Protein AF-A0A705WZ53-F1 (afdb_monomer)

Sequence (54 aa):
MLSIHDPLLIFTDLDGTLLNSHTFEWQPAAPWLTRLHESGVPVILCSSKTAAEM

Structure (mmCIF, N/CA/C/O backbone):
data_AF-A0A705WZ53-F1
#
_entry.id   AF-A0A705WZ53-F1
#
loop_
_atom_site.group_PDB
_atom_site.id
_atom_site.type_symbol
_atom_site.label_atom_id
_atom_site.label_alt_id
_atom_site.label_comp_id
_atom_site.label_asym_id
_atom_site.label_entity_id
_atom_site.label_seq_id
_atom_site.pdbx_PDB_ins_code
_atom_site.Cartn_x
_atom_site.Cartn_y
_atom_site.Cartn_z
_atom_site.occupancy
_atom_site.B_iso_or_equiv
_atom_site.auth_seq_id
_atom_site.auth_comp_id
_atom_site.auth_asym_id
_atom_site.auth_atom_id
_atom_site.pdbx_PDB_model_num
ATOM 1 N N . MET A 1 1 ? -20.790 -8.138 14.413 1.00 74.06 1 MET A N 1
ATOM 2 C CA . MET A 1 1 ? -20.458 -8.094 12.974 1.00 74.06 1 MET A CA 1
ATOM 3 C C . MET A 1 1 ? -19.943 -6.691 12.711 1.00 74.06 1 MET A C 1
ATOM 5 O O . MET A 1 1 ? -20.590 -5.774 13.195 1.00 74.06 1 MET A O 1
ATOM 9 N N . LEU A 1 2 ? -18.775 -6.537 12.085 1.00 80.38 2 LEU A N 1
ATOM 10 C CA . LEU A 1 2 ? -18.188 -5.219 11.807 1.00 80.38 2 LEU A CA 1
ATOM 11 C C . LEU A 1 2 ? -18.935 -4.548 10.647 1.00 80.38 2 LEU A C 1
ATOM 13 O O . LEU A 1 2 ? -19.271 -5.214 9.666 1.00 80.38 2 LEU A O 1
ATOM 17 N N . SER A 1 3 ? -19.192 -3.253 10.777 1.00 86.88 3 SER A N 1
ATOM 18 C CA . SER A 1 3 ? -19.775 -2.377 9.764 1.00 86.88 3 SER A CA 1
ATOM 19 C C . SER A 1 3 ? -18.706 -1.437 9.215 1.00 86.88 3 SER A C 1
ATOM 21 O O . SER A 1 3 ? -17.802 -1.029 9.936 1.00 86.88 3 SER A O 1
ATOM 23 N N . ILE A 1 4 ? -18.837 -1.025 7.953 1.00 81.19 4 ILE A N 1
ATOM 24 C CA . ILE A 1 4 ? -17.946 -0.024 7.343 1.00 81.19 4 ILE A CA 1
ATOM 25 C C . ILE A 1 4 ? -18.033 1.349 8.039 1.00 81.19 4 ILE A C 1
ATOM 27 O O . ILE A 1 4 ? -17.136 2.167 7.896 1.00 81.19 4 ILE A O 1
ATOM 31 N N . HIS A 1 5 ? -19.109 1.595 8.794 1.00 81.69 5 HIS A N 1
ATOM 32 C CA . HIS A 1 5 ? -19.313 2.822 9.568 1.00 81.69 5 HIS A CA 1
ATOM 33 C C . HIS A 1 5 ? -18.730 2.761 10.988 1.00 81.69 5 HIS A C 1
ATOM 35 O O . HIS A 1 5 ? -18.802 3.751 11.715 1.00 81.69 5 HIS A O 1
ATOM 41 N N . ASP A 1 6 ? -18.180 1.616 11.399 1.00 90.19 6 ASP A N 1
ATOM 42 C CA . ASP A 1 6 ? -17.412 1.525 12.638 1.00 90.19 6 ASP A CA 1
ATOM 43 C C . ASP A 1 6 ? -16.076 2.282 12.478 1.00 90.19 6 ASP A C 1
ATOM 45 O O . ASP A 1 6 ? -15.618 2.510 11.354 1.00 90.19 6 ASP A O 1
ATOM 49 N N . PRO A 1 7 ? -15.403 2.674 13.573 1.00 90.56 7 PRO A N 1
ATOM 50 C CA . PRO A 1 7 ? -14.061 3.244 13.495 1.00 90.56 7 PRO A CA 1
ATOM 51 C C . PRO A 1 7 ? -13.051 2.172 13.053 1.00 90.56 7 PRO A C 1
ATOM 53 O O . PRO A 1 7 ? -12.476 1.455 13.873 1.00 90.56 7 PRO A O 1
ATOM 56 N N . LEU A 1 8 ? -12.857 2.051 11.740 1.00 95.44 8 LEU A N 1
ATOM 57 C CA . LEU A 1 8 ? -11.973 1.075 11.108 1.00 95.44 8 LEU A CA 1
ATOM 58 C C . LEU A 1 8 ? -10.643 1.709 10.697 1.00 95.44 8 LEU A C 1
ATOM 60 O O . LEU A 1 8 ? -10.602 2.836 10.215 1.00 95.44 8 LEU A O 1
ATOM 64 N N . LEU A 1 9 ? -9.562 0.940 10.824 1.00 96.50 9 LEU A N 1
ATOM 65 C CA . LEU A 1 9 ? -8.233 1.265 10.305 1.00 96.50 9 LEU A CA 1
ATOM 66 C C . LEU A 1 9 ? -7.704 0.037 9.559 1.00 96.50 9 LEU A C 1
ATOM 68 O O . LEU A 1 9 ? -7.813 -1.080 10.069 1.00 96.50 9 LEU A O 1
ATOM 72 N N . ILE A 1 10 ? -7.112 0.230 8.380 1.00 96.50 10 ILE A N 1
ATOM 73 C CA . ILE A 1 10 ? -6.482 -0.851 7.612 1.00 96.50 10 ILE A CA 1
ATOM 74 C C . ILE A 1 10 ? -4.979 -0.606 7.580 1.00 96.50 10 ILE A C 1
ATOM 76 O O . ILE A 1 10 ? -4.540 0.431 7.099 1.00 96.50 10 ILE A O 1
ATOM 80 N N . PHE A 1 11 ? -4.190 -1.571 8.043 1.00 97.94 11 PHE A N 1
ATOM 81 C CA . PHE A 1 11 ? -2.739 -1.573 7.863 1.00 97.94 11 PHE A CA 1
ATOM 82 C C . PHE A 1 11 ? -2.389 -2.553 6.749 1.00 97.94 11 PHE A C 1
ATOM 84 O O . PHE A 1 11 ? -2.853 -3.693 6.772 1.00 97.94 11 PHE A O 1
ATOM 91 N N . THR A 1 12 ? -1.587 -2.119 5.781 1.00 97.25 12 THR A N 1
ATOM 92 C CA . 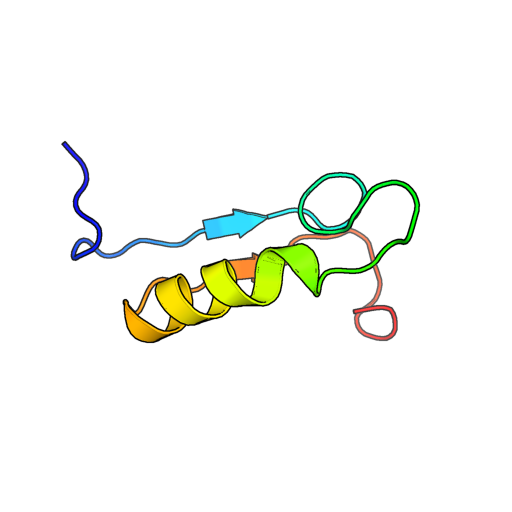THR A 1 12 ? -1.159 -2.963 4.662 1.00 97.25 12 THR A CA 1
ATOM 93 C C . THR A 1 12 ? 0.330 -2.829 4.413 1.00 97.25 12 THR A C 1
ATOM 95 O O . THR A 1 12 ? 0.883 -1.732 4.482 1.00 97.25 12 THR A O 1
ATOM 98 N N . ASP A 1 13 ? 0.956 -3.950 4.072 1.00 95.75 13 ASP A N 1
ATOM 99 C CA . ASP A 1 13 ? 2.273 -3.944 3.445 1.00 95.75 13 ASP A CA 1
ATOM 100 C C . ASP A 1 13 ? 2.160 -3.526 1.967 1.00 95.75 13 ASP A C 1
ATOM 102 O O . ASP A 1 13 ? 1.062 -3.462 1.397 1.00 95.75 13 ASP A O 1
ATOM 106 N N . LEU A 1 14 ? 3.297 -3.208 1.354 1.00 95.06 14 LEU A N 1
ATOM 107 C CA . LEU A 1 14 ? 3.417 -2.790 -0.036 1.00 95.06 14 LEU A CA 1
ATOM 108 C C . LEU A 1 14 ? 3.775 -3.964 -0.944 1.00 95.06 14 LEU A C 1
ATOM 110 O O . LEU A 1 14 ? 2.947 -4.384 -1.756 1.00 95.06 14 LEU A O 1
ATOM 114 N N . ASP A 1 15 ? 4.995 -4.486 -0.826 1.00 93.19 15 ASP A N 1
ATOM 115 C CA . ASP A 1 15 ? 5.537 -5.457 -1.777 1.00 93.19 15 ASP A CA 1
ATOM 116 C C . ASP A 1 15 ? 4.806 -6.792 -1.683 1.00 93.19 15 ASP A C 1
ATOM 118 O O . ASP A 1 15 ? 4.695 -7.390 -0.615 1.00 93.19 15 ASP A O 1
ATOM 122 N N . GLY A 1 16 ? 4.277 -7.261 -2.813 1.00 89.12 16 GLY A N 1
ATOM 123 C CA . GLY A 1 16 ? 3.514 -8.509 -2.857 1.00 8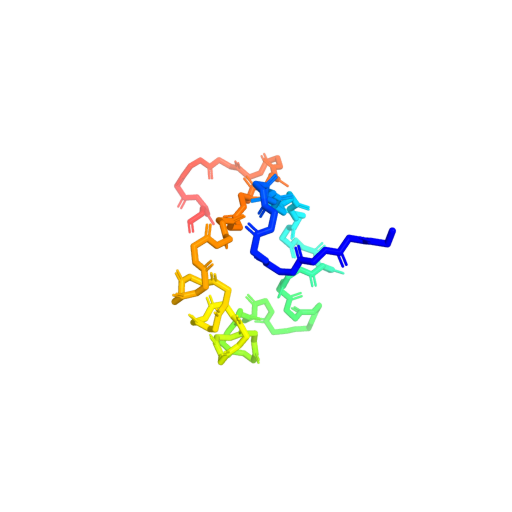9.12 16 GLY A CA 1
ATOM 124 C C . GLY A 1 16 ? 2.186 -8.470 -2.091 1.00 89.12 16 GLY A C 1
ATOM 125 O O . GLY A 1 16 ? 1.561 -9.518 -1.944 1.00 89.12 16 GLY A O 1
ATOM 126 N N . THR A 1 17 ? 1.752 -7.290 -1.625 1.00 95.00 17 THR A N 1
ATOM 127 C CA . THR A 1 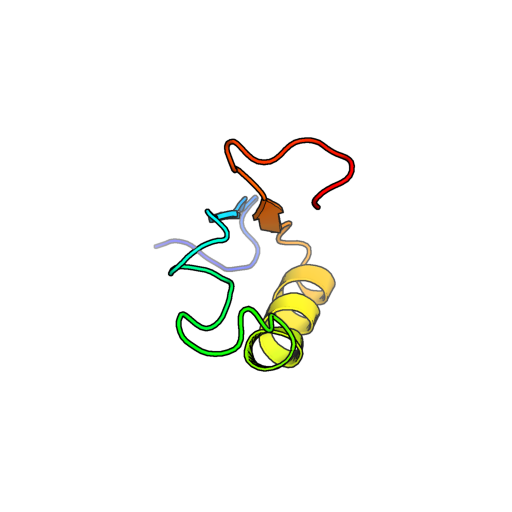17 ? 0.470 -7.084 -0.938 1.00 95.00 17 THR A CA 1
ATOM 128 C C . THR A 1 17 ? -0.371 -6.031 -1.659 1.00 95.00 17 THR A C 1
ATOM 130 O O . THR A 1 17 ? -1.246 -6.392 -2.443 1.00 95.00 17 THR A O 1
ATOM 133 N N . LEU A 1 18 ? -0.125 -4.735 -1.422 1.00 96.25 18 LEU A N 1
ATOM 134 C CA . LEU A 1 18 ? -0.857 -3.659 -2.101 1.00 96.25 18 LEU A CA 1
ATOM 135 C C . LEU A 1 18 ? -0.358 -3.447 -3.535 1.00 96.25 18 LEU A C 1
ATOM 137 O O . LEU A 1 18 ? -1.149 -3.152 -4.431 1.00 96.25 18 LEU A O 1
ATOM 141 N N . LEU A 1 19 ? 0.954 -3.574 -3.740 1.00 96.31 19 LEU A N 1
ATOM 142 C CA . LEU A 1 19 ? 1.576 -3.438 -5.048 1.00 96.31 19 LEU A CA 1
ATOM 143 C C . LEU A 1 19 ? 1.448 -4.745 -5.821 1.00 96.31 19 LEU A C 1
ATOM 145 O O . LEU A 1 19 ? 1.645 -5.834 -5.276 1.00 96.31 19 LEU A O 1
ATOM 149 N N . ASN A 1 20 ? 1.186 -4.633 -7.121 1.00 94.62 20 ASN A N 1
ATOM 150 C CA . ASN A 1 20 ? 1.265 -5.782 -8.007 1.00 94.62 20 ASN A CA 1
ATOM 151 C C . ASN A 1 20 ? 2.670 -6.409 -7.933 1.00 94.62 20 ASN A C 1
ATOM 153 O O . ASN A 1 20 ? 3.672 -5.719 -8.098 1.00 94.62 20 ASN A O 1
ATOM 157 N N . SER A 1 21 ? 2.747 -7.724 -7.736 1.00 92.00 21 SER A N 1
ATOM 158 C CA . SER A 1 21 ? 4.015 -8.441 -7.535 1.00 92.00 21 SER A CA 1
ATOM 159 C C . SER A 1 21 ? 4.952 -8.447 -8.747 1.00 92.00 21 SER A C 1
ATOM 161 O O . SER A 1 21 ? 6.124 -8.784 -8.604 1.00 92.00 21 SER A O 1
ATOM 163 N N . HIS A 1 22 ? 4.447 -8.131 -9.942 1.00 92.56 22 HIS A N 1
ATOM 164 C CA . HIS A 1 22 ? 5.213 -8.154 -11.188 1.00 92.56 22 HIS A CA 1
ATOM 165 C C . HIS A 1 22 ? 5.510 -6.758 -11.731 1.00 92.56 22 HIS A C 1
ATOM 167 O O . HIS A 1 22 ? 6.575 -6.557 -12.309 1.00 92.56 22 HIS A O 1
ATOM 173 N N . THR A 1 23 ? 4.589 -5.806 -11.561 1.00 94.00 23 THR A N 1
ATOM 174 C CA . THR A 1 23 ? 4.747 -4.438 -12.084 1.00 94.00 23 THR A CA 1
ATOM 175 C C . THR A 1 23 ? 5.083 -3.409 -11.010 1.00 94.00 23 THR A C 1
ATOM 177 O O . THR A 1 23 ? 5.486 -2.303 -11.352 1.00 94.00 23 THR A O 1
ATOM 180 N N . PHE A 1 24 ? 4.944 -3.757 -9.724 1.00 92.00 24 PHE A N 1
ATOM 181 C CA . PHE A 1 24 ? 5.049 -2.842 -8.576 1.00 92.00 24 PHE A CA 1
ATOM 182 C C . PHE A 1 24 ? 4.059 -1.665 -8.616 1.00 92.00 24 PHE A C 1
ATOM 184 O O . PHE A 1 24 ? 4.188 -0.698 -7.870 1.00 92.00 24 PHE A O 1
ATOM 191 N N . GLU A 1 25 ? 3.034 -1.750 -9.461 1.00 95.19 25 GLU A N 1
ATOM 192 C CA 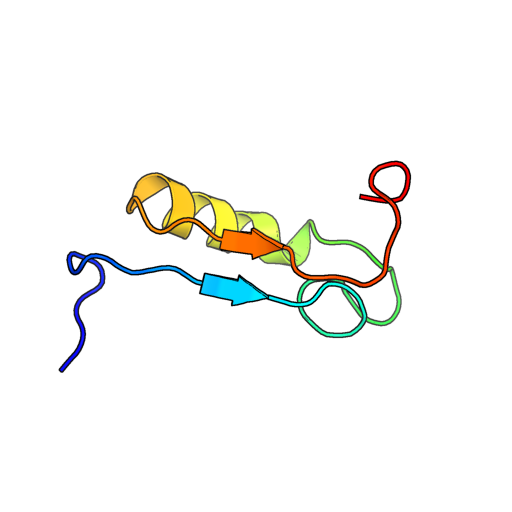. GLU A 1 25 ? 2.008 -0.723 -9.608 1.00 95.19 25 GLU A CA 1
ATOM 193 C C . GLU A 1 25 ? 0.920 -0.871 -8.541 1.00 95.19 25 GLU A C 1
ATOM 195 O O . GLU A 1 25 ? 0.456 -1.976 -8.246 1.00 95.19 25 GLU A O 1
ATOM 200 N N . TRP A 1 26 ? 0.466 0.261 -8.001 1.00 95.62 26 TRP A N 1
ATOM 201 C CA . TRP A 1 26 ? -0.650 0.337 -7.049 1.00 95.62 26 TRP A CA 1
ATOM 202 C C . TRP A 1 26 ? -1.973 0.728 -7.722 1.00 95.62 26 TRP A C 1
ATOM 204 O O . TRP A 1 26 ? -3.047 0.555 -7.151 1.00 95.62 26 TRP A O 1
ATOM 214 N N . GLN A 1 27 ? -1.916 1.248 -8.950 1.00 97.00 27 GLN A N 1
ATOM 215 C CA . GLN A 1 27 ? -3.049 1.767 -9.715 1.00 97.00 27 GLN A CA 1
ATOM 216 C C . GLN A 1 27 ? -4.222 0.779 -9.830 1.00 97.00 27 GLN A C 1
ATOM 218 O O . GLN A 1 27 ? -5.365 1.233 -9.736 1.00 97.00 27 GLN A O 1
ATOM 223 N N . PRO A 1 28 ? -4.015 -0.550 -9.954 1.00 95.75 28 PRO A N 1
ATOM 224 C CA . PRO A 1 28 ? -5.126 -1.503 -9.925 1.00 95.75 28 PRO A CA 1
ATOM 225 C C . PRO A 1 28 ? -5.971 -1.441 -8.639 1.00 95.75 28 PRO A C 1
ATOM 227 O O . PRO A 1 28 ? -7.172 -1.709 -8.678 1.00 95.75 28 PRO A O 1
ATOM 230 N N . ALA A 1 29 ? -5.374 -1.054 -7.506 1.00 97.00 29 ALA A N 1
ATOM 231 C CA . ALA A 1 29 ? -6.066 -0.878 -6.231 1.00 97.00 29 ALA A CA 1
ATOM 232 C C . ALA A 1 29 ? -6.744 0.498 -6.089 1.00 97.00 29 ALA A C 1
ATOM 234 O O . ALA A 1 29 ? -7.592 0.663 -5.209 1.00 97.00 29 AL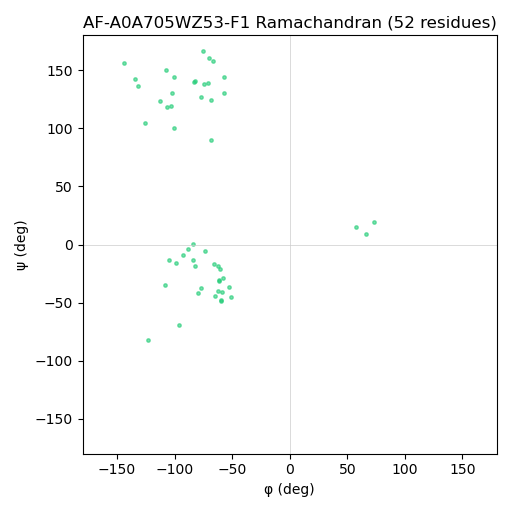A A O 1
ATOM 235 N N . ALA A 1 30 ? -6.432 1.474 -6.952 1.00 97.56 30 ALA A N 1
ATOM 236 C CA . ALA A 1 30 ? -6.904 2.856 -6.831 1.00 97.56 30 ALA A CA 1
ATOM 237 C C . ALA A 1 30 ? -8.430 2.991 -6.647 1.00 97.56 30 ALA A C 1
ATOM 239 O O . ALA A 1 30 ? -8.834 3.690 -5.718 1.00 97.56 30 ALA A O 1
ATOM 240 N N . PRO A 1 31 ? -9.299 2.288 -7.409 1.00 98.06 31 PRO A N 1
ATOM 241 C CA . PRO A 1 31 ? -10.748 2.409 -7.228 1.00 98.06 31 PRO A CA 1
ATOM 242 C C . PRO A 1 31 ? -11.227 1.989 -5.830 1.00 98.06 31 PRO A C 1
ATOM 244 O O . PRO A 1 31 ? -12.209 2.524 -5.317 1.00 98.06 31 PRO A O 1
ATOM 247 N N . TRP A 1 32 ? 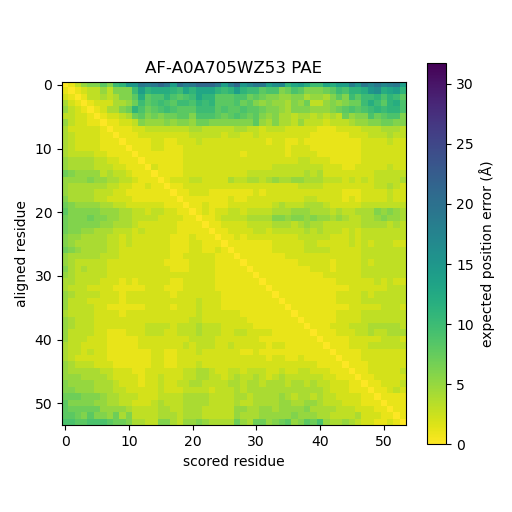-10.546 1.028 -5.204 1.00 97.19 32 TRP A N 1
ATOM 248 C CA . TRP A 1 32 ? -10.877 0.544 -3.864 1.00 97.19 32 TRP A CA 1
ATOM 249 C C . TRP A 1 32 ? -10.352 1.479 -2.782 1.00 97.19 32 TRP A C 1
ATOM 251 O O . TRP A 1 32 ? -11.078 1.779 -1.838 1.00 97.19 32 TRP A O 1
ATOM 261 N N . LEU A 1 33 ? -9.130 1.989 -2.952 1.00 97.31 33 LEU A N 1
ATOM 262 C CA . LEU A 1 33 ? -8.553 2.994 -2.060 1.00 97.31 33 LEU A CA 1
ATOM 263 C C . LEU A 1 33 ? -9.416 4.262 -2.023 1.00 97.31 33 LEU A C 1
ATOM 265 O O . LEU A 1 33 ? -9.672 4.785 -0.942 1.00 97.31 33 LEU A O 1
ATOM 269 N N . THR A 1 34 ? -9.946 4.700 -3.171 1.00 97.69 34 THR A N 1
ATOM 270 C CA . THR A 1 34 ? -10.898 5.819 -3.239 1.00 97.69 34 THR A CA 1
ATOM 271 C C . THR A 1 34 ? -12.157 5.543 -2.419 1.00 97.69 34 THR A C 1
ATOM 273 O O . THR A 1 34 ? -12.525 6.367 -1.591 1.00 97.69 34 THR A O 1
ATOM 276 N N . ARG A 1 35 ? -12.780 4.367 -2.563 1.00 96.19 35 ARG A N 1
ATOM 277 C CA . ARG A 1 35 ? -13.988 4.011 -1.791 1.00 96.19 35 ARG A CA 1
ATOM 278 C C . ARG A 1 35 ? -13.739 3.965 -0.284 1.00 96.19 35 ARG A C 1
ATOM 280 O O . ARG A 1 35 ? -14.591 4.394 0.490 1.00 96.19 35 ARG A O 1
ATOM 287 N N . LEU A 1 36 ? -12.592 3.429 0.133 1.00 95.56 36 LEU A N 1
ATOM 288 C CA . LEU A 1 36 ? -12.196 3.385 1.542 1.00 95.56 36 LEU A CA 1
ATOM 289 C C . LEU A 1 36 ? -11.986 4.799 2.090 1.00 95.56 36 LEU A C 1
ATOM 291 O O . LEU A 1 36 ? -12.522 5.126 3.146 1.00 95.56 36 LEU A O 1
ATOM 295 N N . HIS A 1 37 ? -11.303 5.654 1.326 1.00 94.88 37 HIS A N 1
ATOM 296 C CA . HIS A 1 37 ? -11.119 7.061 1.665 1.00 94.88 37 HIS A CA 1
ATOM 297 C C . HIS A 1 37 ? -12.457 7.805 1.799 1.00 94.88 37 HIS A C 1
ATOM 299 O O . HIS A 1 37 ? -12.695 8.450 2.817 1.00 94.88 37 HIS A O 1
ATOM 305 N N . GLU A 1 38 ? -13.357 7.659 0.824 1.00 95.75 38 GLU A N 1
ATOM 306 C CA . GLU A 1 38 ? -14.704 8.252 0.845 1.00 95.75 38 GLU A CA 1
ATOM 307 C C . GLU A 1 38 ? -15.556 7.744 2.017 1.00 95.75 38 GLU A C 1
ATOM 309 O O . GLU A 1 38 ? -16.390 8.479 2.541 1.00 95.75 38 GLU A O 1
ATOM 314 N N . SER A 1 39 ? -15.324 6.507 2.461 1.00 94.38 39 SER A N 1
ATOM 315 C C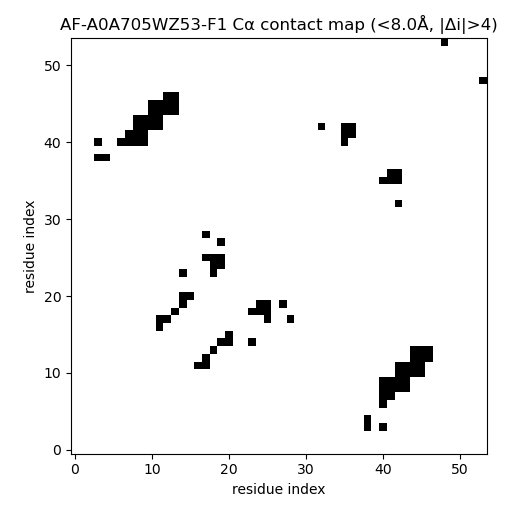A . SER A 1 39 ? -16.005 5.907 3.615 1.00 94.38 39 SER A CA 1
ATOM 316 C C . SER A 1 39 ? -15.365 6.274 4.960 1.00 94.38 39 SER A C 1
ATOM 318 O O . SER A 1 39 ? -15.832 5.808 5.996 1.00 94.38 39 SER A O 1
ATOM 320 N N . GLY A 1 40 ? -14.301 7.083 4.970 1.00 94.44 40 GLY A N 1
ATOM 321 C CA . GLY A 1 40 ? -13.590 7.466 6.191 1.00 94.44 40 GLY A CA 1
ATOM 322 C C . GLY A 1 40 ? -12.739 6.347 6.799 1.00 94.44 40 GLY A C 1
ATOM 323 O O . GLY A 1 40 ? -12.395 6.427 7.975 1.00 94.44 40 GLY A O 1
ATOM 324 N N . VAL A 1 41 ? -12.390 5.320 6.018 1.00 96.44 41 VAL A N 1
ATOM 325 C CA . VAL A 1 41 ? -11.548 4.196 6.446 1.00 96.44 41 VAL A CA 1
ATOM 326 C C . VAL A 1 41 ? -10.122 4.421 5.932 1.00 96.44 41 VAL A C 1
ATOM 328 O O . VAL A 1 41 ? -9.845 4.171 4.756 1.00 96.44 41 VAL A O 1
ATOM 331 N N . PRO A 1 42 ? -9.190 4.909 6.767 1.00 96.31 42 PRO A N 1
ATOM 332 C CA . PRO A 1 42 ? -7.822 5.146 6.335 1.00 96.31 42 PRO A CA 1
ATOM 333 C C . PRO A 1 42 ? -7.070 3.830 6.101 1.00 96.31 42 PRO A C 1
ATOM 335 O O . PRO A 1 42 ? -7.156 2.881 6.887 1.00 96.31 42 PRO A O 1
ATOM 338 N N . VAL A 1 43 ? -6.281 3.820 5.026 1.00 97.56 43 VAL A N 1
ATOM 339 C CA . VAL A 1 43 ? -5.319 2.764 4.702 1.00 97.56 43 VAL A CA 1
ATOM 340 C C . VAL A 1 43 ? -3.923 3.273 5.042 1.00 97.56 43 VAL A C 1
ATOM 342 O O . VAL A 1 43 ? -3.471 4.282 4.507 1.00 97.56 43 VAL A O 1
ATOM 345 N N . ILE A 1 44 ? -3.255 2.582 5.955 1.00 97.31 44 ILE A N 1
ATOM 346 C CA . ILE A 1 44 ? -1.955 2.939 6.510 1.00 97.31 44 ILE A CA 1
ATOM 347 C C . ILE A 1 44 ? -0.919 1.985 5.923 1.00 97.31 44 ILE A C 1
ATOM 349 O O . ILE A 1 44 ? -0.990 0.770 6.123 1.00 97.31 44 ILE A O 1
ATOM 353 N N . LEU A 1 45 ? 0.041 2.548 5.193 1.00 97.12 45 LEU A N 1
ATOM 354 C CA . LEU A 1 45 ? 1.135 1.792 4.595 1.00 97.12 45 LEU A CA 1
ATOM 355 C C . LEU A 1 45 ? 2.169 1.455 5.673 1.00 97.12 45 LEU A C 1
ATOM 357 O O . LEU A 1 45 ? 2.649 2.339 6.381 1.00 97.12 45 LEU A O 1
ATOM 361 N N . CYS A 1 46 ? 2.514 0.178 5.796 1.00 96.62 46 CYS A N 1
ATOM 362 C CA . CYS A 1 46 ? 3.515 -0.325 6.726 1.00 96.62 46 CYS A CA 1
ATOM 363 C C . CYS A 1 46 ? 4.547 -1.127 5.937 1.00 96.62 46 CYS A C 1
ATOM 365 O O . CYS A 1 46 ? 4.263 -2.240 5.517 1.00 96.62 46 CYS A O 1
ATOM 367 N N . SER A 1 47 ? 5.729 -0.560 5.712 1.00 95.44 47 SER A N 1
ATOM 368 C CA . SER A 1 47 ? 6.798 -1.218 4.961 1.00 95.44 47 SER A CA 1
ATOM 369 C C . SER A 1 47 ? 8.155 -0.870 5.561 1.00 95.44 47 SER A C 1
ATOM 371 O O . SER A 1 47 ? 8.309 0.170 6.199 1.00 95.44 47 SER A O 1
ATOM 373 N N . SER A 1 48 ? 9.151 -1.728 5.338 1.00 94.94 48 SER A N 1
ATOM 374 C CA . SER A 1 48 ? 10.552 -1.439 5.665 1.00 94.94 48 SER A CA 1
ATOM 375 C C . SER A 1 48 ? 11.206 -0.437 4.709 1.00 94.94 48 SER A C 1
ATOM 377 O O . SER A 1 48 ? 12.361 -0.073 4.923 1.00 94.94 48 SER A O 1
ATOM 379 N N . LYS A 1 49 ? 10.501 -0.025 3.646 1.00 93.06 49 LYS A N 1
ATOM 380 C CA . LYS A 1 49 ? 10.942 1.029 2.731 1.00 93.06 49 LYS A CA 1
ATOM 381 C C . LYS A 1 49 ? 11.203 2.335 3.470 1.00 93.06 49 LYS A C 1
ATOM 383 O O . LYS A 1 49 ? 10.490 2.710 4.401 1.00 93.06 49 LYS A O 1
ATOM 388 N N . THR A 1 50 ? 12.218 3.053 3.014 1.00 95.88 50 THR A N 1
ATOM 389 C CA . THR A 1 50 ? 12.461 4.421 3.455 1.00 95.88 50 THR A CA 1
ATOM 390 C C . THR A 1 50 ? 11.339 5.339 2.973 1.00 95.88 50 THR A C 1
ATOM 392 O O . THR A 1 50 ? 10.668 5.063 1.981 1.00 95.88 50 THR A O 1
ATOM 395 N N . ALA A 1 51 ? 11.166 6.482 3.635 1.00 92.38 51 ALA A N 1
ATOM 396 C CA . AL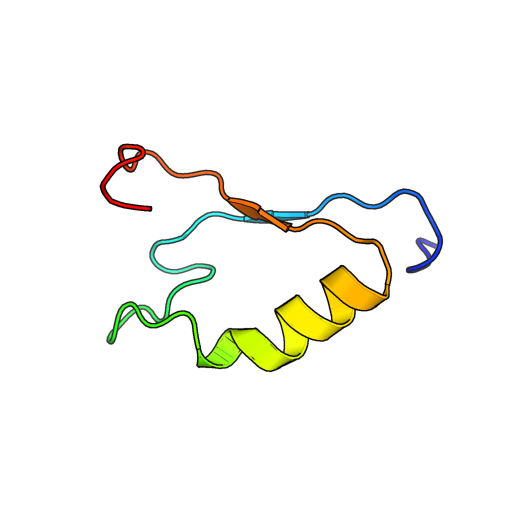A A 1 51 ? 10.155 7.462 3.238 1.00 92.38 51 ALA A CA 1
ATOM 397 C C . ALA A 1 51 ? 10.357 8.023 1.815 1.00 92.38 51 ALA A C 1
ATOM 399 O O . ALA A 1 51 ? 9.416 8.552 1.246 1.00 92.38 51 ALA A O 1
ATOM 400 N N . ALA A 1 52 ? 11.569 7.934 1.253 1.00 94.25 52 ALA A N 1
ATOM 401 C CA . ALA A 1 52 ? 11.847 8.367 -0.117 1.00 94.25 52 ALA A CA 1
ATOM 402 C C . ALA A 1 52 ? 11.461 7.316 -1.176 1.00 94.25 52 ALA A C 1
ATOM 404 O O . ALA A 1 52 ? 11.356 7.652 -2.351 1.00 94.25 52 ALA A O 1
ATOM 405 N N . GLU A 1 53 ? 11.294 6.053 -0.775 1.00 88.19 53 GLU A N 1
ATOM 406 C CA . GLU A 1 53 ? 10.850 4.955 -1.645 1.00 88.19 53 GLU A CA 1
ATOM 407 C C . GLU A 1 53 ? 9.324 4.756 -1.610 1.00 88.19 53 GLU A C 1
ATOM 409 O O . GLU A 1 53 ? 8.804 3.952 -2.387 1.00 88.19 53 GLU A O 1
ATOM 414 N N . MET A 1 54 ? 8.629 5.441 -0.692 1.00 85.00 54 MET A N 1
ATOM 415 C CA . MET A 1 54 ? 7.164 5.502 -0.599 1.00 85.00 54 MET A CA 1
ATOM 416 C C . MET A 1 54 ? 6.604 6.618 -1.478 1.00 85.00 54 MET A C 1
ATOM 418 O O . MET A 1 54 ? 5.554 6.366 -2.110 1.00 85.00 54 MET A O 1
#

Foldseek 3Di:
DDDLLPQAEAEWEQAPTCADPPPSDNVVCVVVCVVCVVSVHDYHYDYPDDPVVD

Organism: Salmonella typhimurium (NCBI:txid90371)

pLDDT: mean 93.6, std 4.97, range [74.06, 98.06]

Radius of gyration: 12.48 Å; Cα contacts (8 Å, |Δi|>4): 51; chains: 1; bounding box: 33×17×26 Å

Solvent-accessible surface area (backbone atoms only — not comparable to full-atom values): 3518 Å² total; per-residue (Å²): 133,93,56,81,86,49,101,52,76,45,79,39,48,42,86,72,62,56,20,40,79,86,76,65,46,47,69,89,46,43,73,56,54,50,53,33,52,78,57,68,34,53,77,44,84,51,66,93,67,55,84,89,78,108

Nearest PDB structures (foldseek):
  6kn1-assembly2_C  TM=3.726E-01  e=1.294E+00  Mus musculus
  3obw-a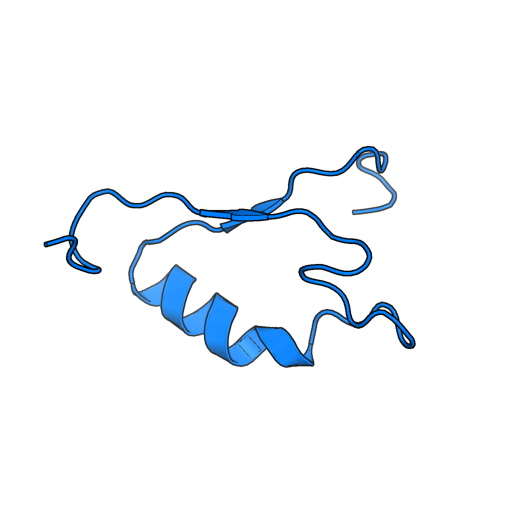ssembly1_A-2  TM=4.859E-01  e=6.345E+00  Saccharolobus solfataricus
  6kmu-assembly1_A  TM=3.630E-01  e=4.191E+00  Mus musculus

InterPro domains:
  IPR023214 HAD superfamily [G3DSA:3.40.50.1000] (9-54)
  IPR036412 HAD-like superfamily [SSF56784] (6-53)

Mean predicted aligned error: 3.14 Å

Secondary structure (DSSP, 8-state):
---TTS---EEE-IIIIIS-TTT---GGGHHHHHHHHHTT--EEE--SS-TTT-